Protein AF-A0A966PK63-F1 (afdb_monomer_lite)

Structure (mmCIF, N/CA/C/O backbone):
data_AF-A0A966PK63-F1
#
_entry.id   AF-A0A966PK63-F1
#
loop_
_atom_site.group_PDB
_atom_site.id
_atom_site.type_symbol
_atom_site.label_atom_id
_atom_site.label_alt_id
_atom_site.label_comp_id
_atom_site.label_asym_id
_atom_site.label_entity_id
_atom_site.label_seq_id
_atom_site.pdbx_PDB_ins_code
_atom_site.Cartn_x
_atom_site.Cartn_y
_atom_site.Cartn_z
_atom_site.occupancy
_atom_site.B_iso_or_equiv
_atom_site.auth_seq_id
_atom_site.auth_comp_id
_atom_site.auth_asym_id
_atom_site.auth_atom_id
_atom_site.pdbx_PDB_model_num
ATOM 1 N N . MET A 1 1 ? 26.867 -37.670 -12.911 1.00 42.59 1 MET A N 1
ATOM 2 C CA . MET A 1 1 ? 26.081 -36.462 -13.231 1.00 42.59 1 MET A CA 1
ATOM 3 C C . MET A 1 1 ? 26.470 -35.417 -12.203 1.00 42.59 1 MET A C 1
ATOM 5 O O . MET A 1 1 ? 25.976 -35.458 -11.087 1.00 42.59 1 MET A O 1
ATOM 9 N N . GLU A 1 2 ? 27.466 -34.599 -12.531 1.00 42.59 2 GLU A N 1
ATOM 10 C CA . GLU A 1 2 ? 27.990 -33.570 -11.628 1.00 42.59 2 GLU A CA 1
ATOM 11 C C . GLU A 1 2 ? 27.025 -32.379 -11.608 1.00 42.59 2 GLU A C 1
ATOM 13 O O . GLU A 1 2 ? 26.636 -31.865 -12.659 1.00 42.59 2 GLU A O 1
ATOM 18 N N . LEU A 1 3 ? 26.603 -31.968 -10.412 1.00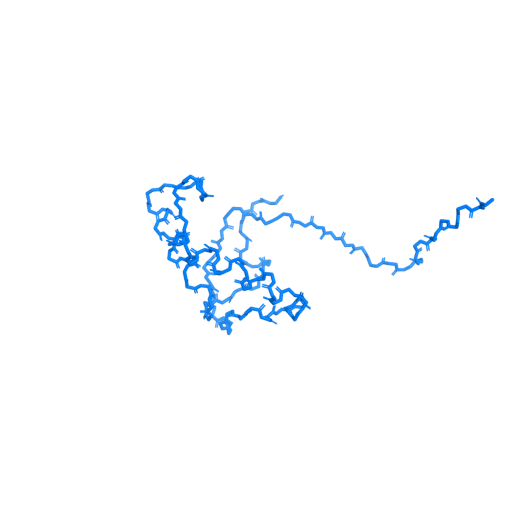 47.19 3 LEU A N 1
ATOM 19 C CA . LEU A 1 3 ? 25.797 -30.769 -10.205 1.00 47.19 3 LEU A CA 1
ATOM 20 C C . LEU A 1 3 ? 26.681 -29.545 -10.454 1.00 47.19 3 LEU A C 1
ATOM 22 O O . LEU A 1 3 ? 27.533 -29.202 -9.638 1.00 47.19 3 LEU A O 1
ATOM 26 N N . ASN A 1 4 ? 26.463 -28.883 -11.588 1.00 51.91 4 ASN A N 1
ATOM 27 C CA . ASN A 1 4 ? 27.108 -27.620 -11.914 1.00 51.91 4 ASN A CA 1
ATOM 28 C C . ASN A 1 4 ? 26.522 -26.517 -11.014 1.00 51.91 4 ASN A C 1
ATOM 30 O O . ASN A 1 4 ? 25.499 -25.907 -11.332 1.00 51.91 4 ASN A O 1
ATOM 34 N N . LEU A 1 5 ? 27.133 -26.307 -9.847 1.00 59.47 5 LEU A N 1
ATOM 35 C CA . LEU A 1 5 ? 26.824 -25.181 -8.973 1.00 59.47 5 LEU A CA 1
ATOM 36 C C . LEU A 1 5 ? 27.325 -23.908 -9.661 1.00 59.47 5 LEU A C 1
ATOM 38 O O . LEU A 1 5 ? 28.502 -23.565 -9.592 1.00 59.47 5 LEU A O 1
ATOM 42 N N . SER A 1 6 ? 26.415 -23.224 -10.357 1.00 65.75 6 SER A N 1
ATOM 43 C CA . SER A 1 6 ? 26.641 -21.899 -10.933 1.00 65.75 6 SER A CA 1
ATOM 44 C C . SER A 1 6 ? 27.172 -20.952 -9.854 1.00 65.75 6 SER A C 1
ATOM 46 O O . SER A 1 6 ? 26.414 -20.459 -9.017 1.00 65.75 6 SER A O 1
ATOM 48 N N . VAL A 1 7 ? 28.475 -20.676 -9.889 1.00 64.81 7 VAL A N 1
ATOM 49 C CA . VAL A 1 7 ? 29.121 -19.669 -9.047 1.00 64.81 7 VAL A CA 1
ATOM 50 C C . VAL A 1 7 ? 28.514 -18.309 -9.392 1.00 64.81 7 VAL A C 1
ATOM 52 O O . VAL A 1 7 ? 28.535 -17.890 -10.550 1.00 64.81 7 VAL A O 1
ATOM 55 N N . ALA A 1 8 ? 27.940 -17.626 -8.398 1.00 63.47 8 ALA A N 1
ATOM 56 C CA . ALA A 1 8 ? 27.418 -16.275 -8.578 1.00 63.47 8 ALA A CA 1
ATOM 57 C C . ALA A 1 8 ? 28.533 -15.348 -9.114 1.00 63.47 8 ALA A C 1
ATOM 59 O O . ALA A 1 8 ? 29.681 -15.455 -8.671 1.00 63.47 8 ALA A O 1
ATOM 60 N N . PRO A 1 9 ? 28.240 -14.450 -10.073 1.00 69.38 9 PRO A N 1
ATOM 61 C CA . PRO A 1 9 ? 29.260 -13.608 -10.687 1.00 69.38 9 PRO A CA 1
ATOM 62 C C . PRO A 1 9 ? 29.967 -12.753 -9.628 1.00 69.38 9 PRO A C 1
ATOM 64 O O . PRO A 1 9 ? 29.317 -12.173 -8.759 1.00 69.38 9 PRO A O 1
ATOM 67 N N . LYS A 1 10 ? 31.298 -12.638 -9.742 1.00 66.81 10 LYS A N 1
ATOM 68 C CA . LYS A 1 10 ? 32.218 -11.975 -8.788 1.00 66.81 10 LYS A CA 1
ATOM 69 C C . LYS A 1 10 ? 31.865 -10.525 -8.396 1.00 66.81 10 LYS A C 1
ATOM 71 O O . LYS A 1 10 ? 32.469 -10.017 -7.463 1.00 66.81 10 LYS A O 1
ATOM 76 N N . ASN A 1 11 ? 30.889 -9.894 -9.057 1.00 78.31 11 ASN A N 1
ATOM 77 C CA . ASN A 1 11 ? 30.473 -8.500 -8.865 1.00 78.31 11 ASN A CA 1
ATOM 78 C C . ASN A 1 11 ? 28.945 -8.343 -8.699 1.00 78.31 11 ASN A C 1
ATOM 80 O O . ASN A 1 11 ? 28.377 -7.342 -9.139 1.00 78.31 11 ASN A O 1
ATOM 84 N N . ALA A 1 12 ? 28.244 -9.335 -8.140 1.00 80.31 12 ALA A N 1
ATOM 85 C CA . ALA A 1 12 ? 26.818 -9.175 -7.861 1.00 80.31 12 ALA A CA 1
ATOM 86 C C . ALA A 1 12 ? 26.595 -8.006 -6.874 1.00 80.31 12 ALA A C 1
ATOM 88 O O . ALA A 1 12 ? 27.315 -7.911 -5.877 1.00 80.31 12 ALA A O 1
ATOM 89 N N . PRO A 1 13 ? 25.627 -7.106 -7.130 1.00 84.75 13 PRO A N 1
ATOM 90 C CA . PRO A 1 13 ? 25.349 -6.006 -6.218 1.00 84.75 13 PRO A CA 1
ATOM 91 C C . PRO A 1 13 ? 24.887 -6.553 -4.864 1.00 84.75 13 PRO A C 1
ATOM 93 O O . PRO A 1 13 ? 24.064 -7.469 -4.807 1.00 84.75 13 PRO A O 1
ATOM 96 N N . LEU A 1 14 ? 25.389 -5.968 -3.773 1.00 90.75 14 LEU A N 1
ATOM 97 C CA . LEU A 1 14 ? 24.835 -6.215 -2.445 1.00 90.75 14 LEU A CA 1
ATOM 98 C C . LEU A 1 14 ? 23.396 -5.694 -2.417 1.00 90.75 14 LEU A C 1
ATOM 100 O O . LEU A 1 14 ? 23.152 -4.510 -2.646 1.00 90.75 14 LEU A O 1
ATOM 104 N N . VAL A 1 15 ? 22.451 -6.580 -2.112 1.00 90.25 15 VAL A N 1
ATOM 105 C CA . VAL A 1 15 ? 21.043 -6.226 -1.924 1.00 90.25 15 VAL A CA 1
ATOM 106 C C . VAL A 1 15 ? 20.699 -6.395 -0.454 1.00 90.25 15 VAL A C 1
ATOM 108 O O .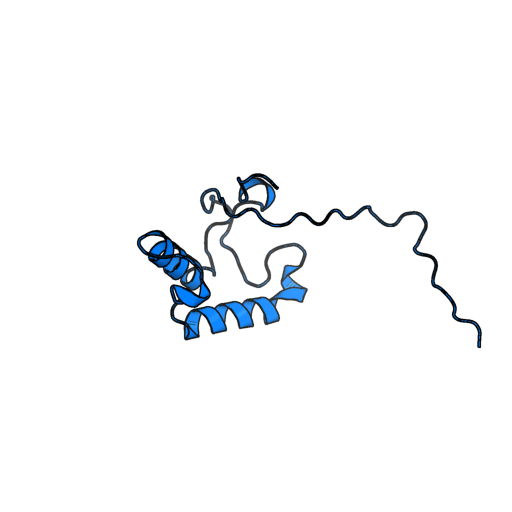 VAL A 1 15 ? 20.810 -7.489 0.092 1.00 90.25 15 VAL A O 1
ATOM 111 N N . ILE A 1 16 ? 20.257 -5.306 0.171 1.00 90.44 16 ILE A N 1
ATOM 112 C CA . ILE A 1 16 ? 19.722 -5.312 1.531 1.00 90.44 16 ILE A CA 1
ATOM 113 C C . ILE A 1 16 ? 18.201 -5.227 1.424 1.00 90.44 16 ILE A C 1
ATOM 115 O O . ILE A 1 16 ? 17.665 -4.302 0.812 1.00 90.44 16 ILE A O 1
ATOM 119 N N . LEU A 1 17 ? 17.508 -6.202 2.010 1.00 90.81 17 LEU A N 1
ATOM 120 C CA . LEU A 1 17 ? 16.055 -6.194 2.129 1.00 90.81 17 LEU A CA 1
ATOM 121 C C . LEU A 1 17 ? 15.687 -5.662 3.509 1.00 90.81 17 LEU A C 1
ATOM 123 O O . LEU A 1 17 ? 15.993 -6.289 4.519 1.00 90.81 17 LEU A O 1
ATOM 127 N N . LEU A 1 18 ? 15.036 -4.503 3.531 1.00 89.50 18 LEU A N 1
ATOM 128 C CA . LEU A 1 18 ? 14.529 -3.889 4.751 1.00 89.50 18 LEU A CA 1
ATOM 129 C C . LEU A 1 18 ? 13.014 -4.103 4.829 1.00 89.50 18 LEU A C 1
ATOM 131 O O . LEU A 1 18 ? 12.325 -3.851 3.832 1.00 89.50 18 LEU A O 1
ATOM 135 N N . PRO A 1 19 ? 12.476 -4.561 5.972 1.00 89.44 19 PRO A N 1
ATOM 136 C CA . PRO A 1 19 ? 11.037 -4.585 6.160 1.00 89.44 19 PRO A CA 1
ATOM 137 C C . PRO A 1 19 ? 10.483 -3.149 6.167 1.00 89.44 19 PRO A C 1
ATOM 139 O O . PRO A 1 19 ? 11.168 -2.214 6.587 1.00 89.44 19 PRO A O 1
ATOM 142 N N . PRO A 1 20 ? 9.241 -2.937 5.704 1.00 89.69 20 PRO A N 1
ATOM 143 C CA . PRO A 1 20 ? 8.570 -1.659 5.896 1.00 89.69 20 PRO A CA 1
ATOM 144 C C . PRO A 1 20 ? 8.241 -1.447 7.380 1.00 89.69 20 PRO A C 1
ATOM 146 O O . PRO A 1 20 ? 7.866 -2.391 8.072 1.00 89.69 20 PRO A O 1
ATOM 149 N N . SER A 1 21 ? 8.291 -0.200 7.852 1.00 90.06 21 SER A N 1
ATOM 150 C CA . SER A 1 21 ? 7.815 0.139 9.196 1.00 90.06 21 SER A CA 1
ATOM 151 C C . SER A 1 21 ? 6.289 0.276 9.255 1.00 90.06 21 SER A C 1
ATOM 153 O O . SER A 1 21 ? 5.626 0.589 8.257 1.00 90.06 21 SER A O 1
ATOM 155 N N . GLU A 1 22 ? 5.720 0.137 10.455 1.00 84.94 22 GLU A N 1
ATOM 156 C CA . GLU A 1 22 ? 4.298 0.416 10.684 1.00 84.94 22 GLU A CA 1
ATOM 157 C C . GLU A 1 22 ? 3.984 1.904 10.463 1.00 84.94 22 GLU A C 1
ATOM 159 O O . GLU A 1 22 ? 3.107 2.239 9.655 1.00 84.94 22 GLU A O 1
ATOM 164 N N . GLY A 1 23 ? 4.764 2.784 11.104 1.00 87.06 23 GLY A N 1
ATOM 165 C CA . GLY A 1 23 ? 4.650 4.239 10.993 1.00 87.06 23 GLY A CA 1
ATOM 166 C C . GLY A 1 23 ? 4.899 4.742 9.572 1.00 87.06 23 GLY A C 1
ATOM 167 O O . GLY A 1 23 ? 5.826 4.284 8.894 1.00 87.06 23 GLY A O 1
ATOM 168 N N . LYS A 1 24 ? 4.046 5.667 9.115 1.00 88.88 24 LYS A N 1
ATOM 169 C CA . LYS A 1 24 ? 4.123 6.272 7.781 1.00 88.88 24 LYS A CA 1
ATOM 170 C C . LYS A 1 24 ? 3.937 7.785 7.854 1.00 88.88 24 LYS A C 1
ATOM 172 O O . LYS A 1 24 ? 3.033 8.256 8.538 1.00 88.88 24 LYS A O 1
ATOM 177 N N . ALA A 1 25 ? 4.738 8.524 7.096 1.00 91.69 25 ALA A N 1
ATOM 178 C CA . ALA A 1 25 ? 4.479 9.924 6.781 1.00 91.69 25 ALA A CA 1
ATOM 179 C C . ALA A 1 25 ? 3.258 10.060 5.849 1.00 91.69 25 ALA A C 1
ATOM 181 O O .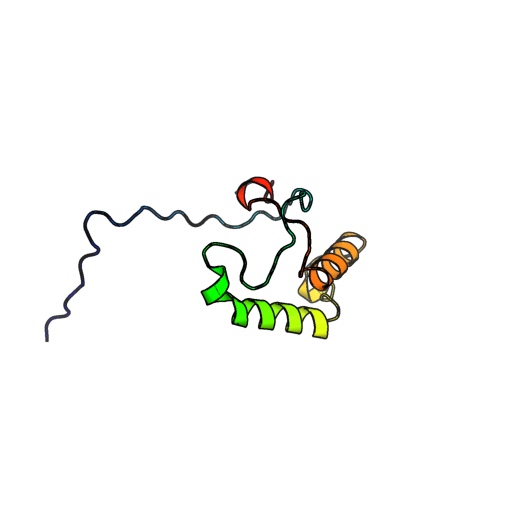 ALA A 1 25 ? 2.760 9.078 5.285 1.00 91.69 25 ALA A O 1
ATOM 182 N N . GLU A 1 26 ? 2.781 11.286 5.641 1.00 87.44 26 GLU A N 1
ATOM 183 C CA . GLU A 1 26 ? 1.709 11.565 4.683 1.00 87.44 26 GLU A CA 1
ATOM 184 C C . GLU A 1 26 ? 2.093 11.227 3.231 1.00 87.44 26 GLU A C 1
ATOM 186 O O 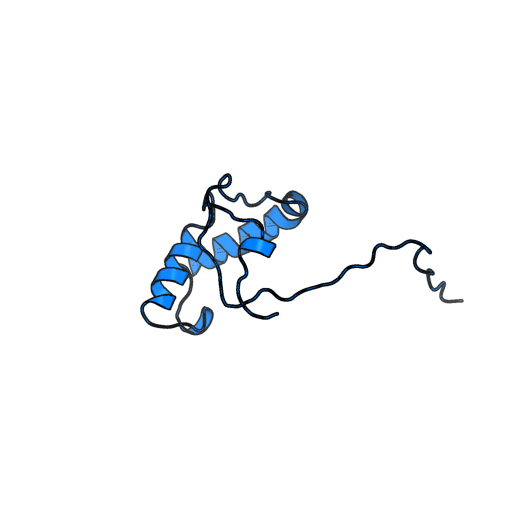. GLU A 1 26 ? 3.256 10.990 2.893 1.00 87.44 26 GLU A O 1
ATOM 191 N N . GLY A 1 27 ? 1.072 11.141 2.368 1.00 82.06 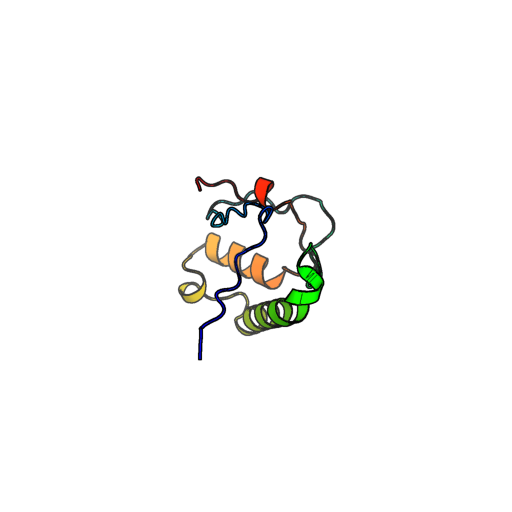27 GLY A N 1
ATOM 192 C CA . GLY A 1 27 ? 1.169 10.701 0.971 1.00 82.06 27 GLY A CA 1
ATOM 193 C C . GLY A 1 27 ? 2.140 11.503 0.111 1.00 82.06 27 GLY A C 1
ATOM 194 O O . GLY A 1 27 ? 2.589 10.981 -0.894 1.00 82.06 27 GLY A O 1
ATOM 195 N N . GLY A 1 28 ? 2.517 12.720 0.508 1.00 87.62 28 GLY A N 1
ATOM 196 C CA . GLY A 1 28 ? 3.386 13.602 -0.270 1.00 87.62 28 GLY A CA 1
ATOM 197 C C . GLY A 1 28 ? 2.643 14.315 -1.405 1.00 87.62 28 GLY A C 1
ATOM 198 O O . GLY A 1 28 ? 1.422 14.422 -1.395 1.00 87.62 28 GLY A O 1
ATOM 199 N N . SER A 1 29 ? 3.392 14.828 -2.382 1.00 81.38 29 SER A N 1
ATOM 200 C CA . SER A 1 29 ? 2.871 15.625 -3.509 1.00 81.38 29 SER A CA 1
ATOM 201 C C . SER A 1 29 ? 3.292 15.099 -4.886 1.00 81.38 29 SER A C 1
ATOM 203 O O . SER A 1 29 ? 2.996 15.716 -5.909 1.00 81.38 29 SER A O 1
ATOM 205 N N . LYS A 1 30 ? 4.018 13.972 -4.937 1.00 72.44 30 LYS A N 1
ATOM 206 C CA . LYS A 1 30 ? 4.516 13.404 -6.199 1.00 72.44 30 LYS A CA 1
ATOM 207 C C . LYS A 1 30 ? 3.367 12.833 -7.035 1.00 72.44 30 LYS A C 1
ATOM 209 O O . LYS A 1 30 ? 2.317 12.516 -6.466 1.00 72.44 30 LYS A O 1
ATOM 214 N N . PRO A 1 31 ? 3.556 12.687 -8.369 1.00 78.38 31 PRO A N 1
ATOM 215 C CA . PRO A 1 31 ? 2.511 12.218 -9.269 1.00 78.38 31 PRO A CA 1
ATOM 216 C C . PRO A 1 31 ? 1.818 10.974 -8.728 1.00 78.38 31 PRO A C 1
ATOM 218 O O . PRO A 1 31 ? 2.455 10.080 -8.160 1.00 78.38 31 PRO A O 1
ATOM 221 N N . GLY A 1 32 ? 0.497 10.956 -8.899 1.00 88.69 32 GLY A N 1
ATOM 222 C CA . GLY A 1 32 ? -0.348 9.937 -8.306 1.00 88.69 32 GLY A CA 1
ATOM 223 C C . GLY A 1 32 ? 0.097 8.525 -8.680 1.00 88.69 32 GLY A C 1
ATOM 224 O O . GLY A 1 32 ? 0.489 8.265 -9.823 1.00 88.69 32 GLY A O 1
ATOM 225 N N . TRP A 1 33 ? 0.009 7.595 -7.739 1.00 93.19 33 TRP A N 1
ATOM 226 C CA . TRP A 1 33 ? 0.429 6.218 -7.960 1.00 93.19 33 TRP A CA 1
ATOM 227 C C . TRP A 1 33 ? -0.373 5.551 -9.089 1.00 93.19 33 TRP A C 1
ATOM 229 O O . TRP A 1 33 ? -1.581 5.758 -9.223 1.00 93.19 33 TRP A O 1
ATOM 239 N N . ARG A 1 34 ? 0.283 4.732 -9.916 1.00 94.62 34 ARG A N 1
ATOM 240 C CA . ARG A 1 34 ? -0.360 3.853 -10.904 1.00 94.62 34 ARG A CA 1
ATOM 241 C C . ARG A 1 34 ? 0.134 2.424 -10.700 1.00 94.62 34 ARG A C 1
ATOM 243 O O . ARG A 1 34 ? 1.264 2.198 -10.275 1.00 94.62 34 ARG A O 1
ATOM 250 N N . VAL A 1 35 ? -0.674 1.449 -11.106 1.00 95.38 35 VAL A N 1
ATOM 251 C CA . VAL A 1 35 ? -0.339 0.014 -11.008 1.00 95.38 35 VAL A CA 1
ATOM 252 C C . VAL A 1 35 ? 1.024 -0.335 -11.616 1.00 95.38 35 VAL A C 1
ATOM 254 O O . VAL A 1 35 ? 1.791 -1.102 -11.027 1.00 95.38 35 VAL A O 1
ATOM 257 N N . ALA A 1 36 ? 1.375 0.297 -12.737 1.00 95.62 36 ALA A N 1
ATOM 258 C CA . ALA A 1 36 ? 2.642 0.094 -13.436 1.00 95.62 36 ALA A CA 1
ATOM 259 C C . ALA A 1 36 ? 3.772 1.066 -13.019 1.00 95.62 36 ALA A C 1
ATOM 261 O O . ALA A 1 36 ? 4.793 1.121 -13.702 1.00 95.62 36 ALA A O 1
ATOM 262 N N . SER A 1 37 ? 3.624 1.823 -11.925 1.00 91.62 37 SER A N 1
ATOM 263 C CA . SER A 1 37 ? 4.645 2.763 -11.435 1.00 91.62 37 SER A CA 1
ATOM 264 C C . SER A 1 37 ? 5.846 2.071 -10.769 1.00 91.62 37 SER A C 1
ATOM 266 O O . SER A 1 37 ? 5.720 0.993 -10.174 1.00 91.62 37 SER A O 1
ATOM 268 N N . GLY A 1 38 ? 6.995 2.754 -10.791 1.00 89.25 38 GLY A N 1
ATOM 269 C CA . GLY A 1 38 ? 8.245 2.333 -10.147 1.00 89.25 38 GLY A CA 1
ATOM 270 C C . GLY A 1 38 ? 9.036 1.292 -10.942 1.00 89.25 38 GLY A C 1
ATOM 271 O O . GLY A 1 38 ? 8.569 0.775 -11.957 1.00 89.25 38 GLY A O 1
ATOM 272 N N . ASP A 1 39 ? 10.222 0.950 -10.442 1.00 90.12 39 ASP A N 1
ATOM 273 C CA . ASP A 1 39 ? 11.209 0.126 -11.162 1.00 90.12 39 ASP A CA 1
ATOM 274 C C . ASP A 1 39 ? 10.699 -1.286 -11.492 1.00 90.12 39 ASP A C 1
ATOM 276 O O . ASP A 1 39 ? 11.026 -1.867 -12.526 1.00 90.12 39 ASP A O 1
ATOM 280 N N . PHE A 1 40 ? 9.812 -1.822 -10.649 1.00 90.75 40 PHE A N 1
ATOM 281 C CA . PHE A 1 40 ? 9.165 -3.124 -10.847 1.00 90.75 40 PHE A CA 1
ATOM 282 C C . PHE A 1 40 ? 7.772 -3.034 -11.480 1.00 90.75 40 PHE A C 1
ATOM 284 O O . PHE A 1 40 ? 7.091 -4.050 -11.626 1.00 90.75 40 PHE A O 1
ATOM 291 N N . GLY A 1 41 ? 7.325 -1.834 -11.851 1.00 93.94 41 GLY A N 1
ATOM 292 C CA . GLY A 1 41 ? 5.931 -1.535 -12.145 1.00 93.94 41 GLY A CA 1
ATOM 293 C C . GLY A 1 41 ? 5.316 -2.413 -13.228 1.00 93.94 41 GLY A C 1
ATOM 294 O O . GLY A 1 41 ? 4.344 -3.114 -12.962 1.00 93.94 41 GLY A O 1
ATOM 295 N N . ARG A 1 42 ? 5.919 -2.465 -14.422 1.00 95.31 42 ARG A N 1
ATOM 296 C CA . ARG A 1 42 ? 5.410 -3.303 -15.527 1.00 95.31 42 ARG A CA 1
ATOM 297 C C . ARG A 1 42 ? 5.339 -4.789 -15.170 1.00 95.31 42 ARG A C 1
ATOM 299 O O . ARG A 1 42 ? 4.372 -5.451 -15.523 1.00 95.31 42 ARG A O 1
ATOM 306 N N . ARG A 1 43 ? 6.335 -5.310 -14.445 1.00 97.69 43 ARG A N 1
ATOM 307 C CA . ARG A 1 43 ? 6.396 -6.732 -14.055 1.00 97.69 43 ARG A CA 1
ATOM 308 C C . ARG A 1 43 ? 5.362 -7.086 -12.982 1.00 97.69 43 ARG A C 1
ATOM 310 O O . ARG A 1 43 ? 4.931 -8.233 -12.901 1.00 97.69 43 ARG A O 1
ATOM 317 N N . MET A 1 44 ? 4.987 -6.112 -12.153 1.00 96.75 44 MET A N 1
ATOM 318 C CA . MET A 1 44 ? 4.072 -6.293 -11.024 1.00 96.75 44 MET A CA 1
ATOM 319 C C . MET A 1 44 ? 2.650 -5.797 -11.294 1.00 96.75 44 MET A C 1
ATOM 321 O O . MET A 1 44 ? 1.794 -5.982 -10.434 1.00 96.75 44 MET A O 1
ATOM 325 N N . ALA A 1 45 ? 2.382 -5.196 -12.456 1.00 97.31 45 ALA A N 1
ATOM 326 C CA . ALA A 1 45 ? 1.114 -4.534 -12.750 1.00 97.31 45 ALA A CA 1
ATOM 327 C C . ALA A 1 45 ? -0.097 -5.453 -12.527 1.00 97.31 45 ALA A C 1
ATOM 329 O O . ALA A 1 45 ? -0.983 -5.082 -11.768 1.00 97.31 45 ALA A O 1
ATOM 330 N N . THR A 1 46 ? -0.091 -6.668 -13.091 1.00 98.06 46 THR A N 1
ATOM 331 C CA . THR A 1 46 ? -1.181 -7.647 -12.917 1.00 98.06 46 THR A CA 1
ATOM 332 C C . THR A 1 46 ? -1.420 -7.975 -11.446 1.00 98.06 46 THR A C 1
ATOM 334 O O . THR A 1 46 ? -2.516 -7.768 -10.944 1.00 98.06 46 THR A O 1
ATOM 337 N N . ARG A 1 47 ? -0.365 -8.363 -10.715 1.00 98.12 47 ARG A N 1
ATOM 338 C CA . ARG A 1 47 ? -0.465 -8.720 -9.289 1.00 98.12 47 ARG A CA 1
ATOM 339 C C . ARG A 1 47 ? -0.969 -7.557 -8.435 1.00 98.12 47 ARG A C 1
ATOM 341 O O . ARG A 1 47 ? -1.708 -7.757 -7.480 1.00 98.12 47 ARG A O 1
ATOM 348 N N . ARG A 1 48 ? -0.561 -6.329 -8.763 1.00 97.31 48 ARG A N 1
ATOM 349 C CA . ARG A 1 48 ? -1.035 -5.121 -8.077 1.00 97.31 48 ARG A CA 1
ATOM 350 C C . ARG A 1 48 ? -2.508 -4.852 -8.370 1.00 97.31 48 ARG A C 1
ATOM 352 O O . ARG A 1 48 ? -3.225 -4.494 -7.443 1.00 97.31 48 ARG A O 1
ATOM 359 N N . SER A 1 49 ? -2.959 -5.045 -9.609 1.00 97.88 49 SER A N 1
ATOM 360 C CA . SER A 1 49 ? -4.383 -4.970 -9.954 1.00 97.88 49 SER A CA 1
ATOM 361 C C . SER A 1 49 ? -5.200 -6.007 -9.184 1.00 97.88 49 SER A C 1
ATOM 363 O O . SER A 1 49 ? -6.207 -5.642 -8.587 1.00 97.88 49 SER A O 1
ATOM 365 N N . ASP A 1 50 ? -4.721 -7.252 -9.092 1.00 98.31 50 ASP A N 1
ATOM 366 C CA . ASP A 1 50 ? -5.412 -8.320 -8.356 1.00 98.31 50 ASP A CA 1
ATOM 367 C C . ASP A 1 50 ? -5.628 -7.952 -6.879 1.00 98.31 50 ASP A C 1
ATOM 369 O O . ASP A 1 50 ? -6.715 -8.153 -6.331 1.00 98.31 50 ASP A O 1
ATOM 373 N N . VAL A 1 51 ? -4.609 -7.363 -6.241 1.00 96.62 51 VAL A N 1
ATOM 374 C CA . VAL A 1 51 ? -4.692 -6.873 -4.856 1.00 96.62 51 VAL A CA 1
ATOM 375 C C . VAL A 1 51 ? -5.688 -5.720 -4.731 1.00 96.62 51 VAL A C 1
ATOM 377 O O . VAL A 1 51 ? -6.508 -5.728 -3.816 1.00 96.62 51 VAL A O 1
ATOM 380 N N . ILE A 1 52 ? -5.659 -4.746 -5.645 1.00 96.94 52 ILE A N 1
ATOM 381 C CA . ILE A 1 52 ? -6.602 -3.614 -5.634 1.00 96.94 52 ILE A CA 1
ATOM 382 C C . ILE A 1 52 ? -8.040 -4.111 -5.775 1.00 96.94 52 ILE A C 1
ATOM 384 O O . ILE A 1 52 ? -8.921 -3.677 -5.035 1.00 96.94 52 ILE A O 1
ATOM 388 N N . ASP A 1 53 ? -8.291 -5.044 -6.687 1.00 97.75 53 ASP A N 1
ATOM 389 C CA . ASP A 1 53 ? -9.633 -5.577 -6.894 1.00 97.75 53 ASP A CA 1
ATOM 390 C C . ASP A 1 53 ? -10.095 -6.428 -5.707 1.00 97.75 53 ASP A C 1
ATOM 392 O O . ASP A 1 53 ? -11.269 -6.382 -5.336 1.00 97.75 53 ASP A O 1
ATOM 396 N N . ALA A 1 54 ? -9.185 -7.158 -5.054 1.00 97.25 54 ALA A N 1
ATOM 397 C CA . ALA A 1 54 ? -9.482 -7.851 -3.804 1.00 97.25 54 ALA A CA 1
ATOM 398 C C . ALA A 1 54 ? -9.849 -6.872 -2.676 1.00 97.25 54 ALA A C 1
ATOM 400 O O . ALA A 1 54 ? -10.849 -7.087 -1.992 1.00 97.25 54 ALA A O 1
ATOM 401 N N . LEU A 1 55 ? -9.104 -5.771 -2.527 1.00 96.62 55 LEU A N 1
ATOM 402 C CA . LEU A 1 55 ? -9.412 -4.716 -1.557 1.00 96.62 55 LEU A CA 1
ATOM 403 C C . LEU A 1 55 ? -10.775 -4.076 -1.837 1.00 96.62 55 LEU A C 1
ATOM 405 O O . LEU A 1 55 ? -11.564 -3.908 -0.911 1.00 96.62 55 LEU A O 1
ATOM 409 N N . ARG A 1 56 ? -11.101 -3.789 -3.102 1.00 96.62 56 ARG A N 1
ATOM 410 C CA . ARG A 1 56 ? -12.417 -3.259 -3.497 1.00 96.62 56 ARG A CA 1
ATOM 411 C C . ARG A 1 56 ? -13.552 -4.217 -3.157 1.00 96.62 56 ARG A C 1
ATOM 413 O O . ARG A 1 56 ? -14.534 -3.793 -2.558 1.00 96.62 56 ARG A O 1
ATOM 420 N N . ARG A 1 57 ? -13.411 -5.508 -3.484 1.00 97.38 57 ARG A N 1
ATOM 421 C CA . ARG A 1 57 ? -14.406 -6.538 -3.127 1.00 97.38 57 ARG A CA 1
ATOM 422 C C . ARG A 1 57 ? -14.600 -6.658 -1.615 1.00 97.38 57 ARG A C 1
ATOM 424 O O . ARG A 1 57 ? -15.707 -6.926 -1.170 1.00 97.38 57 ARG A O 1
ATOM 431 N N . ALA A 1 58 ? -13.542 -6.430 -0.840 1.00 96.69 58 ALA A N 1
ATOM 432 C CA . ALA A 1 58 ? -13.584 -6.417 0.618 1.00 96.69 58 ALA A CA 1
ATOM 433 C C . ALA A 1 58 ? -14.024 -5.064 1.219 1.00 96.69 58 ALA A C 1
ATOM 435 O O . ALA A 1 58 ? -13.946 -4.894 2.436 1.00 96.69 58 ALA A O 1
ATOM 436 N N . GLY A 1 59 ? -14.425 -4.076 0.406 1.00 97.19 59 GLY A N 1
ATOM 437 C CA . GLY A 1 59 ? -14.801 -2.741 0.887 1.00 97.19 59 GLY A CA 1
ATOM 438 C C . GLY A 1 59 ? -13.660 -2.001 1.598 1.00 97.19 59 GLY A C 1
ATOM 439 O O . GLY A 1 59 ? -13.891 -1.300 2.577 1.00 97.19 59 GLY A O 1
ATOM 440 N N . GLY A 1 60 ? -12.415 -2.210 1.161 1.00 96.88 60 GLY A N 1
ATOM 441 C CA . GLY A 1 60 ? -11.208 -1.675 1.795 1.00 96.88 60 GLY A CA 1
ATOM 442 C C . GLY A 1 60 ? -10.653 -2.540 2.934 1.00 96.88 60 GLY A C 1
ATOM 443 O O . GLY A 1 60 ? -9.547 -2.267 3.397 1.00 96.88 60 GLY A O 1
ATOM 444 N N . GLY A 1 61 ? -11.362 -3.601 3.340 1.00 97.31 61 GLY A N 1
ATOM 445 C CA . GLY A 1 61 ? -10.970 -4.540 4.396 1.00 97.31 61 GLY A CA 1
ATOM 446 C C . GLY A 1 61 ? -11.667 -4.284 5.733 1.00 97.31 61 GLY A C 1
ATOM 447 O O . GLY A 1 61 ? -12.067 -3.165 6.041 1.00 97.31 61 GLY A O 1
ATOM 448 N N . ASP A 1 62 ? -11.846 -5.324 6.545 1.00 96.50 62 ASP A N 1
ATOM 449 C CA . ASP A 1 62 ? -12.420 -5.217 7.891 1.00 96.50 62 ASP A CA 1
ATOM 450 C C . ASP A 1 62 ? -11.341 -5.162 8.988 1.00 96.50 62 ASP A C 1
ATOM 452 O O . ASP A 1 62 ? -10.143 -5.284 8.724 1.00 96.50 62 ASP A O 1
ATOM 456 N N . ALA A 1 63 ? -11.765 -4.963 10.240 1.00 96.88 63 ALA A N 1
ATOM 457 C CA . ALA A 1 63 ? -10.855 -4.890 11.385 1.00 96.88 63 ALA A CA 1
ATOM 458 C C . ALA A 1 63 ? -10.001 -6.157 11.545 1.00 96.88 63 ALA A C 1
ATOM 460 O O . ALA A 1 63 ? -8.849 -6.081 11.963 1.00 96.88 63 ALA A O 1
ATOM 461 N N . LYS A 1 64 ? -10.559 -7.323 11.198 1.00 95.44 64 LYS A N 1
ATOM 462 C CA . LYS A 1 64 ? -9.874 -8.611 11.310 1.00 95.44 64 LYS A CA 1
ATOM 463 C C . LYS A 1 64 ? -8.781 -8.746 10.254 1.00 95.44 64 LYS A C 1
ATOM 465 O O . LYS A 1 64 ? -7.686 -9.191 10.576 1.00 95.44 64 LYS A O 1
ATOM 470 N N . LEU A 1 65 ? -9.072 -8.358 9.016 1.00 93.94 65 LEU A N 1
ATOM 471 C CA . LEU A 1 65 ? -8.128 -8.380 7.906 1.00 93.94 65 LEU A CA 1
ATOM 472 C C . LEU A 1 65 ? -6.995 -7.372 8.111 1.00 93.94 65 LEU A C 1
ATOM 474 O O . LEU A 1 65 ? -5.846 -7.676 7.806 1.00 93.94 65 LEU A O 1
ATOM 478 N N . LEU A 1 66 ? -7.323 -6.173 8.599 1.00 93.12 66 LEU A N 1
ATOM 479 C CA . LEU A 1 66 ? -6.369 -5.066 8.706 1.00 93.12 66 LEU A CA 1
ATOM 480 C C . LEU A 1 66 ? -5.653 -4.997 10.062 1.00 93.12 66 LEU A C 1
ATOM 482 O O . LEU A 1 66 ? -4.667 -4.276 10.180 1.00 93.12 66 LEU A O 1
ATOM 486 N N . GLY A 1 67 ? -6.138 -5.712 11.081 1.00 94.56 67 GLY A N 1
ATOM 487 C CA . GLY A 1 67 ? -5.540 -5.732 12.420 1.00 94.56 67 GLY A CA 1
ATOM 488 C C . GLY A 1 67 ? -5.647 -4.406 13.182 1.00 94.56 67 GLY A C 1
ATOM 489 O O . GLY A 1 67 ? -4.930 -4.202 14.157 1.00 94.56 67 GLY A O 1
ATOM 490 N N . VAL A 1 68 ? -6.523 -3.495 12.747 1.00 93.94 68 VAL A N 1
ATOM 491 C CA . VAL A 1 68 ? -6.719 -2.164 13.340 1.00 93.94 68 VAL A CA 1
ATOM 492 C C . VAL A 1 68 ? -8.200 -1.885 13.586 1.00 93.94 68 VAL A C 1
ATOM 494 O O . VAL A 1 68 ? -9.071 -2.416 12.897 1.00 93.94 68 VAL A O 1
ATOM 497 N N . ALA A 1 69 ? -8.491 -1.026 14.562 1.00 94.81 69 ALA A N 1
ATOM 498 C CA . ALA A 1 69 ? -9.850 -0.664 14.957 1.00 94.81 69 ALA A CA 1
ATOM 499 C C . ALA A 1 69 ? -10.048 0.860 15.035 1.00 94.81 69 ALA A C 1
ATOM 501 O O . ALA A 1 69 ? -9.093 1.643 14.985 1.00 94.81 69 ALA A O 1
ATOM 502 N N . GLY A 1 70 ? -11.309 1.279 15.171 1.00 95.69 70 GLY A N 1
ATOM 503 C CA . GLY A 1 70 ? -11.691 2.678 15.367 1.00 95.69 70 GLY A CA 1
ATOM 504 C C . GLY A 1 70 ? -11.223 3.590 14.230 1.00 95.69 70 GLY A C 1
ATOM 505 O O . GLY A 1 70 ? -11.317 3.241 13.057 1.00 95.69 70 GLY A O 1
ATOM 506 N N . LYS A 1 71 ? -10.678 4.760 14.576 1.00 95.06 71 LYS A N 1
ATOM 507 C CA . LYS A 1 71 ? -10.230 5.764 13.595 1.00 95.06 71 LYS A CA 1
ATOM 508 C C . LYS A 1 71 ? -9.194 5.218 12.604 1.00 95.06 71 LYS A C 1
ATOM 510 O O . LYS A 1 71 ? -9.229 5.569 11.428 1.00 95.06 71 LYS A O 1
ATOM 515 N N . ASN A 1 72 ? -8.299 4.343 13.062 1.00 91.38 72 ASN A N 1
ATOM 516 C CA . ASN A 1 72 ? -7.264 3.758 12.210 1.00 91.38 72 ASN A CA 1
ATOM 517 C C . ASN A 1 72 ? -7.852 2.797 11.168 1.00 91.38 72 ASN A C 1
ATOM 519 O O . ASN A 1 72 ? -7.329 2.726 10.059 1.00 91.38 72 ASN A O 1
ATOM 523 N N . LEU A 1 73 ? -8.959 2.113 11.489 1.00 96.06 73 LEU A N 1
ATOM 524 C CA . LEU A 1 73 ? -9.682 1.275 10.530 1.00 96.06 73 LEU A CA 1
ATOM 525 C C . LEU A 1 73 ? -10.278 2.111 9.395 1.00 96.06 73 LEU A C 1
ATOM 527 O O . LEU A 1 73 ? -10.086 1.770 8.231 1.00 96.06 73 LEU A O 1
ATOM 531 N N . GLU A 1 74 ? -10.945 3.219 9.717 1.00 96.25 74 GLU A N 1
ATOM 532 C CA . GLU A 1 74 ? -11.545 4.087 8.696 1.00 96.25 74 GLU A CA 1
ATOM 533 C C . GLU A 1 74 ? -10.485 4.723 7.788 1.00 96.25 74 GLU A C 1
ATOM 535 O O . GLU A 1 74 ? -10.630 4.737 6.566 1.00 96.25 74 GLU A O 1
ATOM 540 N N . ILE A 1 75 ? -9.359 5.165 8.359 1.00 92.94 75 ILE A N 1
ATOM 541 C CA . ILE A 1 75 ? -8.222 5.675 7.577 1.00 92.94 75 ILE A CA 1
ATOM 542 C C . ILE A 1 75 ? -7.668 4.590 6.644 1.00 92.94 75 ILE A C 1
ATOM 544 O O . ILE A 1 75 ? -7.406 4.863 5.469 1.00 92.94 75 ILE A O 1
ATOM 548 N N . ALA A 1 76 ? -7.485 3.366 7.146 1.00 93.62 76 ALA A N 1
ATOM 549 C CA . ALA A 1 76 ? -6.947 2.261 6.360 1.00 93.62 76 ALA A CA 1
ATOM 550 C C . ALA A 1 76 ? -7.893 1.847 5.223 1.00 93.62 76 ALA A C 1
ATOM 552 O O . ALA A 1 76 ? -7.438 1.658 4.096 1.00 93.62 76 ALA A O 1
ATOM 553 N N . ARG A 1 77 ? -9.203 1.775 5.487 1.00 96.75 77 ARG A N 1
ATOM 554 C CA . ARG A 1 77 ? -10.232 1.474 4.480 1.00 96.75 77 ARG A CA 1
ATOM 555 C C . ARG A 1 77 ? -10.230 2.483 3.344 1.00 96.75 77 ARG A C 1
ATOM 557 O O . ARG A 1 77 ? -10.089 2.085 2.190 1.00 96.75 77 ARG A O 1
ATOM 564 N N . THR A 1 78 ? -10.317 3.771 3.672 1.00 94.94 78 THR A N 1
ATOM 565 C CA . THR A 1 78 ? -10.282 4.853 2.677 1.00 94.94 78 THR A CA 1
ATOM 566 C C . THR A 1 78 ? -8.990 4.792 1.866 1.00 94.94 78 THR A C 1
ATOM 568 O O . THR A 1 78 ? -9.021 4.774 0.639 1.00 94.94 78 THR A O 1
ATOM 571 N N . SER A 1 79 ? -7.845 4.621 2.536 1.00 93.06 79 SER A N 1
ATOM 572 C CA . SER A 1 79 ? -6.544 4.507 1.860 1.00 93.06 79 SER A CA 1
ATOM 573 C C . SER A 1 79 ? -6.464 3.311 0.901 1.00 93.06 79 SER A C 1
ATOM 575 O O . SER A 1 79 ? -5.860 3.421 -0.163 1.00 93.06 79 SER A O 1
ATOM 577 N N . ASN A 1 80 ? -7.066 2.173 1.259 1.00 96.00 80 ASN A N 1
ATOM 578 C CA . ASN A 1 80 ? -7.095 0.968 0.428 1.00 96.00 80 ASN A CA 1
ATOM 579 C C . ASN A 1 80 ? -8.015 1.105 -0.796 1.00 96.00 80 ASN A C 1
ATOM 581 O O . ASN A 1 80 ? -7.756 0.479 -1.825 1.00 96.00 80 ASN A O 1
ATOM 585 N N . LEU A 1 81 ? -9.077 1.909 -0.701 1.00 96.38 81 LEU A N 1
ATOM 586 C CA . LEU A 1 81 ? -9.997 2.172 -1.811 1.00 96.38 81 LEU A CA 1
ATOM 587 C C . LEU A 1 81 ? -9.454 3.237 -2.778 1.00 96.38 81 LEU A C 1
ATOM 589 O O . LEU A 1 81 ? -9.659 3.116 -3.989 1.00 96.38 81 LEU A O 1
ATOM 593 N N . ASP A 1 82 ? -8.669 4.189 -2.270 1.00 93.88 82 ASP A N 1
ATOM 594 C CA . ASP A 1 82 ? -8.167 5.346 -3.023 1.00 93.88 82 ASP A CA 1
ATOM 595 C C . ASP A 1 82 ? -6.727 5.179 -3.548 1.00 93.88 82 ASP A C 1
ATOM 597 O O . ASP A 1 82 ? -6.042 6.153 -3.853 1.00 93.88 82 ASP A O 1
ATOM 601 N N . LEU A 1 83 ? -6.233 3.942 -3.689 1.00 92.69 83 LEU A N 1
ATOM 602 C CA . LEU A 1 83 ? -4.840 3.667 -4.078 1.00 92.69 83 LEU A CA 1
ATOM 603 C C . LEU A 1 83 ? -4.445 4.277 -5.434 1.00 92.69 83 LEU A C 1
ATOM 605 O O . LEU A 1 83 ? -3.357 4.843 -5.580 1.00 92.69 83 LEU A O 1
ATOM 609 N N . VAL A 1 84 ? -5.293 4.141 -6.455 1.00 93.44 84 VAL A N 1
ATOM 610 C CA . VAL A 1 84 ? -4.977 4.621 -7.807 1.00 93.44 84 VAL A CA 1
ATOM 611 C C . VAL A 1 84 ? -5.090 6.140 -7.845 1.00 93.44 84 VAL A C 1
ATOM 613 O O . VAL A 1 84 ? -6.112 6.704 -7.480 1.00 93.44 84 VAL A O 1
ATOM 616 N N . ASN A 1 85 ? -4.046 6.794 -8.351 1.00 92.19 85 ASN A N 1
ATOM 617 C CA . ASN A 1 85 ? -3.857 8.244 -8.350 1.00 92.19 85 ASN A CA 1
ATOM 618 C C . ASN A 1 85 ? -3.564 8.865 -6.976 1.00 92.19 85 ASN A C 1
ATOM 620 O O . ASN A 1 85 ? -3.340 10.074 -6.938 1.00 92.19 85 ASN A O 1
ATOM 624 N N . SER A 1 86 ? -3.490 8.080 -5.894 1.00 91.88 86 SER A N 1
ATOM 625 C CA . SER A 1 86 ? -3.108 8.603 -4.577 1.00 91.88 86 SER A CA 1
ATOM 626 C C . SER A 1 86 ? -1.753 9.314 -4.627 1.00 91.88 86 SER A C 1
ATOM 628 O O . SER A 1 86 ? -0.853 8.857 -5.346 1.00 91.88 86 SER A O 1
ATOM 630 N N . PRO A 1 87 ? -1.578 10.417 -3.882 1.00 91.38 87 PRO A N 1
ATOM 631 C CA . PRO A 1 87 ? -0.289 11.086 -3.782 1.00 91.38 87 PRO A CA 1
ATOM 632 C C . PRO A 1 87 ? 0.790 10.123 -3.281 1.00 91.38 87 PRO A C 1
ATOM 634 O O . PRO A 1 87 ? 0.528 9.255 -2.443 1.00 91.38 87 PRO A O 1
ATOM 637 N N . THR A 1 88 ? 2.008 10.278 -3.807 1.00 91.12 88 THR A N 1
ATOM 638 C CA . THR A 1 88 ? 3.134 9.411 -3.442 1.00 91.12 88 THR A CA 1
ATOM 639 C C . THR A 1 88 ? 4.315 10.151 -2.828 1.00 91.12 88 THR A C 1
ATOM 641 O O . THR A 1 88 ? 4.576 11.333 -3.073 1.00 91.12 88 THR A O 1
ATOM 644 N N . LEU A 1 89 ? 5.063 9.400 -2.024 1.00 91.88 89 LEU A N 1
ATOM 645 C CA . LEU A 1 89 ? 6.327 9.797 -1.431 1.00 91.88 89 LEU A CA 1
ATOM 646 C C . LEU A 1 89 ? 7.309 8.623 -1.602 1.00 91.88 89 LEU A C 1
ATOM 648 O O . LEU A 1 89 ? 6.879 7.470 -1.484 1.00 91.88 89 LEU A O 1
ATOM 652 N N . PRO A 1 90 ? 8.599 8.865 -1.914 1.00 90.31 90 PRO A N 1
ATOM 653 C CA . PRO A 1 90 ? 9.599 7.801 -1.979 1.00 90.31 90 PRO A CA 1
ATOM 654 C C . PRO A 1 90 ? 9.576 6.924 -0.724 1.00 90.31 90 PRO A C 1
ATOM 656 O O . PRO A 1 90 ? 9.453 7.444 0.381 1.00 90.31 90 PRO A O 1
ATOM 659 N N . ALA A 1 91 ? 9.717 5.605 -0.888 1.00 89.94 91 ALA A N 1
ATOM 660 C CA . ALA A 1 91 ? 9.538 4.647 0.207 1.00 89.94 91 ALA A CA 1
ATOM 661 C C . ALA A 1 91 ? 10.411 4.963 1.438 1.00 89.94 91 ALA A C 1
ATOM 663 O O . ALA A 1 91 ? 9.902 4.950 2.554 1.00 89.94 91 ALA A O 1
ATOM 664 N N . HIS A 1 92 ? 11.676 5.345 1.228 1.00 89.75 92 HIS A N 1
ATOM 665 C CA . HIS A 1 92 ? 12.611 5.709 2.303 1.00 89.75 92 HIS A CA 1
ATOM 666 C C . HIS A 1 92 ? 12.257 7.012 3.046 1.00 89.75 9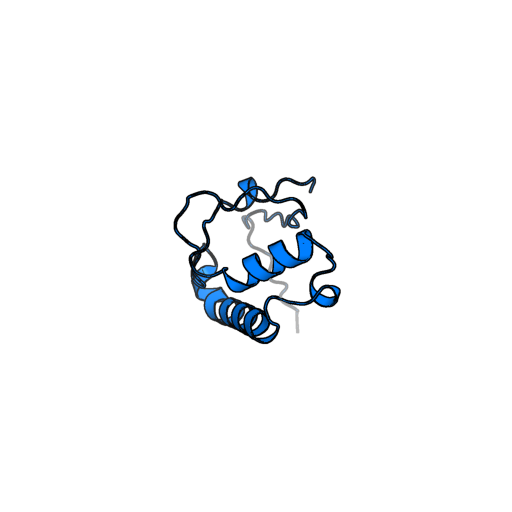2 HIS A C 1
ATOM 668 O O . HIS A 1 92 ? 12.808 7.265 4.106 1.00 89.75 92 HIS A O 1
ATOM 674 N N . LEU A 1 93 ? 11.365 7.844 2.496 1.00 91.88 93 LEU A N 1
ATOM 675 C CA . LEU A 1 93 ? 10.815 9.029 3.169 1.00 91.88 93 LEU A CA 1
ATOM 676 C C . LEU A 1 93 ? 9.420 8.760 3.751 1.00 91.88 93 LEU A C 1
ATOM 678 O O . LEU A 1 93 ? 8.951 9.508 4.603 1.00 91.88 93 LEU A O 1
ATOM 682 N N . ARG A 1 94 ? 8.724 7.728 3.254 1.00 92.06 94 ARG A N 1
ATOM 683 C CA . ARG A 1 94 ? 7.362 7.385 3.673 1.00 92.06 94 ARG A CA 1
ATOM 684 C C . ARG A 1 94 ? 7.342 6.531 4.925 1.00 92.06 94 ARG A C 1
ATOM 686 O O . ARG A 1 94 ? 6.470 6.756 5.749 1.00 92.06 94 ARG A O 1
ATOM 693 N N . TYR A 1 95 ? 8.245 5.570 5.063 1.00 92.50 95 TYR A N 1
ATOM 694 C CA . TYR A 1 95 ? 8.352 4.744 6.265 1.00 92.50 95 TYR A CA 1
ATOM 695 C C . TYR A 1 95 ? 9.152 5.491 7.336 1.00 92.50 95 TYR A C 1
ATOM 697 O O . TYR A 1 95 ? 10.278 5.902 7.077 1.00 92.50 95 TYR A O 1
ATOM 705 N N . THR A 1 96 ? 8.545 5.716 8.505 1.00 91.19 96 THR A N 1
ATOM 706 C CA . THR A 1 96 ? 9.098 6.579 9.570 1.00 91.19 96 THR A CA 1
ATOM 707 C C . THR A 1 96 ? 9.407 5.848 10.873 1.00 91.19 96 THR A C 1
ATOM 709 O O . THR A 1 96 ? 9.912 6.462 11.809 1.00 91.19 96 THR A O 1
ATOM 712 N N . GLY A 1 97 ? 9.065 4.564 10.977 1.00 83.62 97 GLY A N 1
ATOM 713 C CA . GLY A 1 97 ? 9.352 3.777 12.173 1.00 83.62 97 GLY A CA 1
ATOM 714 C C . GLY A 1 97 ? 10.785 3.253 12.196 1.00 83.62 97 GLY A C 1
ATOM 715 O O . GLY A 1 97 ? 11.504 3.311 11.199 1.00 83.62 97 GLY A O 1
ATOM 716 N N . VAL A 1 98 ? 11.178 2.717 13.350 1.00 72.94 98 VAL A N 1
ATOM 717 C CA . VAL A 1 98 ? 12.445 1.996 13.502 1.00 72.94 98 VAL A CA 1
ATOM 718 C C . VAL A 1 98 ? 12.366 0.698 12.694 1.00 72.94 98 VAL A C 1
ATOM 720 O O . VAL A 1 98 ? 11.350 0.001 12.755 1.00 72.94 98 VAL A O 1
ATOM 723 N N . VAL A 1 99 ? 13.413 0.427 11.915 1.00 60.53 99 VAL A N 1
ATOM 724 C CA . VAL A 1 99 ? 13.601 -0.800 11.125 1.00 60.53 99 VAL A CA 1
ATOM 725 C C . VAL A 1 99 ? 14.472 -1.770 11.905 1.00 60.53 99 VAL A C 1
ATOM 727 O O . VAL A 1 99 ? 15.454 -1.285 12.513 1.00 60.53 99 VAL A O 1
#

Radius of gyration: 18.16 Å; chains: 1; bounding box: 47×52×31 Å

Secondary structure (DSSP, 8-state):
------PPPTTPPP---PPPPS-B----SBSPP-TT-STTHHHHHHHHHHHHHHHHHTTT--HHHHS--THHHHHHHHHHHS-TT--B--HHHHB-S--

pLDDT: mean 88.26, std 12.36, range [42.59, 98.31]

Sequence (99 aa):
MELNLSVAPKNAPLVILLPPSEGKAEGGSKPGWRVASGDFGRRMATRRSDVIDALRRAGGGDAKLLGVAGKNLEIARTSNLDLVNSPTLPAHLRYTGVV

Foldseek 3Di:
DDDPPPDDPPDDDDDDDDDFAPAWDDLAAPWFDACQDDPCRVVRSVVSVVQLVVCVVCQLDDCVGVVDDDPVRVVSSVCSNPRGRGRHDPRVRTRDDDD